Protein AF-A0A1X7E0C2-F1 (afdb_monomer)

Radius of gyration: 26.33 Å; Cα contacts (8 Å, |Δi|>4): 169; chains: 1; bounding box: 44×26×76 Å

Structure (mmCIF, N/CA/C/O backbone):
data_AF-A0A1X7E0C2-F1
#
_entry.id   AF-A0A1X7E0C2-F1
#
loop_
_atom_site.group_PDB
_atom_site.id
_atom_site.type_symbol
_atom_site.label_atom_id
_atom_site.label_alt_id
_atom_site.label_comp_id
_atom_site.label_asym_id
_atom_site.label_entity_id
_atom_site.label_seq_id
_atom_site.pdbx_PDB_ins_code
_atom_site.Cartn_x
_atom_site.Cartn_y
_atom_site.Cartn_z
_atom_site.occupancy
_atom_site.B_iso_or_equiv
_atom_site.auth_seq_id
_atom_site.auth_comp_id
_atom_site.auth_asym_id
_atom_site.auth_atom_id
_atom_site.pdbx_PDB_model_num
ATOM 1 N N . MET A 1 1 ? 23.378 -7.209 -60.128 1.00 50.97 1 MET A N 1
ATOM 2 C CA . MET A 1 1 ? 23.277 -5.869 -60.753 1.00 50.97 1 MET A CA 1
ATOM 3 C C . MET A 1 1 ? 22.247 -4.990 -60.022 1.00 50.97 1 MET A C 1
ATOM 5 O O . MET A 1 1 ? 21.269 -4.582 -60.623 1.00 50.97 1 MET A O 1
ATOM 9 N N . GLY A 1 2 ? 22.414 -4.716 -58.719 1.00 55.53 2 GLY A N 1
ATOM 10 C CA . GLY A 1 2 ? 21.391 -3.986 -57.933 1.00 55.53 2 GLY A CA 1
ATOM 11 C C . GLY A 1 2 ? 21.940 -2.835 -57.090 1.00 55.53 2 GLY A C 1
ATOM 12 O O . GLY A 1 2 ? 21.343 -1.767 -57.022 1.00 55.53 2 GLY A O 1
ATOM 13 N N . LEU A 1 3 ? 23.126 -3.016 -56.504 1.00 55.81 3 LEU A N 1
ATOM 14 C CA . LEU A 1 3 ? 23.756 -2.004 -55.653 1.00 55.81 3 LEU A CA 1
ATOM 15 C C . LEU A 1 3 ? 24.313 -0.824 -56.462 1.00 55.81 3 LEU A C 1
ATOM 17 O O . LEU A 1 3 ? 24.165 0.319 -56.043 1.00 55.81 3 LEU A O 1
ATOM 21 N N . ASP A 1 4 ? 24.873 -1.077 -57.647 1.00 59.22 4 ASP A N 1
ATOM 22 C CA . ASP A 1 4 ? 25.450 -0.029 -58.503 1.00 59.22 4 ASP A CA 1
ATOM 23 C C . ASP A 1 4 ? 24.406 0.888 -59.149 1.00 59.22 4 ASP A C 1
ATOM 25 O O . ASP A 1 4 ? 24.657 2.078 -59.321 1.00 59.22 4 ASP A O 1
ATOM 29 N N . TYR A 1 5 ? 23.195 0.382 -59.399 1.00 60.06 5 TYR A N 1
ATOM 30 C CA . TYR A 1 5 ? 22.083 1.187 -59.912 1.00 60.06 5 TYR A CA 1
ATOM 31 C C . TYR A 1 5 ? 21.544 2.165 -58.853 1.00 60.06 5 TYR A C 1
ATOM 33 O O . TYR A 1 5 ? 21.263 3.328 -59.133 1.00 60.06 5 TYR A O 1
ATOM 41 N N . ILE A 1 6 ? 21.481 1.734 -57.589 1.00 57.56 6 ILE A N 1
ATOM 42 C CA . ILE A 1 6 ? 21.120 2.612 -56.464 1.00 57.56 6 ILE A CA 1
ATOM 43 C C . ILE A 1 6 ? 22.232 3.653 -56.217 1.00 57.56 6 ILE A C 1
ATOM 45 O O . ILE A 1 6 ? 21.952 4.787 -55.817 1.00 57.56 6 ILE A O 1
ATOM 49 N N . ARG A 1 7 ? 23.499 3.310 -56.492 1.00 58.78 7 ARG A N 1
ATOM 50 C CA . ARG A 1 7 ? 24.642 4.232 -56.362 1.00 58.78 7 ARG A CA 1
ATOM 51 C C . ARG A 1 7 ? 24.593 5.385 -57.368 1.00 58.78 7 ARG A C 1
ATOM 53 O O . ARG A 1 7 ? 24.955 6.494 -56.982 1.00 58.78 7 ARG A O 1
ATOM 60 N N . SER A 1 8 ? 24.133 5.156 -58.601 1.00 58.84 8 SER A N 1
ATOM 61 C CA . SER A 1 8 ? 24.077 6.200 -59.637 1.00 58.84 8 SER A CA 1
ATOM 62 C C . SER A 1 8 ? 22.848 7.110 -59.531 1.00 58.84 8 SER A C 1
ATOM 64 O O . SER A 1 8 ? 22.959 8.300 -59.810 1.00 58.84 8 SER A O 1
ATOM 66 N N . ASN A 1 9 ? 21.696 6.597 -59.079 1.00 57.97 9 ASN A N 1
ATOM 67 C CA . ASN A 1 9 ? 20.414 7.300 -59.238 1.00 57.97 9 ASN A CA 1
ATOM 68 C C . ASN A 1 9 ? 19.959 8.153 -58.034 1.00 57.97 9 ASN A C 1
ATOM 70 O O . ASN A 1 9 ? 18.963 8.865 -58.126 1.00 57.97 9 ASN A O 1
ATOM 74 N N . THR A 1 10 ? 20.644 8.094 -56.883 1.00 59.81 10 THR A N 1
ATOM 75 C CA . THR A 1 10 ? 20.081 8.625 -55.617 1.00 59.81 10 THR A CA 1
ATOM 76 C C . THR A 1 10 ? 20.681 9.958 -55.134 1.00 59.81 10 THR A C 1
ATOM 78 O O . THR A 1 10 ? 20.296 10.449 -54.070 1.00 59.81 10 THR A O 1
ATOM 81 N N . GLY A 1 11 ? 21.626 10.555 -55.873 1.00 61.34 11 GLY A N 1
ATOM 82 C CA . GLY A 1 11 ? 22.114 11.942 -55.705 1.00 61.34 11 GLY A CA 1
ATOM 83 C C . GLY A 1 11 ? 22.779 12.327 -54.368 1.00 61.34 11 GLY A C 1
ATOM 84 O O . GLY A 1 11 ? 23.319 13.422 -54.241 1.00 61.34 11 GLY A O 1
ATOM 85 N N . LYS A 1 12 ? 22.767 11.462 -53.347 1.00 61.47 12 LYS A N 1
ATOM 86 C CA . LYS A 1 12 ? 23.391 11.692 -52.034 1.00 61.47 12 LYS A CA 1
ATOM 87 C C . LYS A 1 12 ? 24.494 10.656 -51.793 1.00 61.47 12 LYS A C 1
ATOM 89 O O . LYS A 1 12 ? 24.220 9.467 -51.958 1.00 61.47 12 LYS A O 1
ATOM 94 N N . PRO A 1 13 ? 25.699 11.062 -51.338 1.00 66.62 13 PRO A N 1
ATOM 95 C CA . PRO A 1 13 ? 26.789 10.130 -51.061 1.00 66.62 13 PRO A CA 1
ATOM 96 C C . PRO A 1 13 ? 26.338 9.056 -50.068 1.00 66.62 13 PRO A C 1
ATOM 98 O O . PRO A 1 13 ? 25.851 9.378 -48.981 1.00 66.62 13 PRO A O 1
ATOM 101 N N . TRP A 1 14 ? 26.506 7.783 -50.426 1.00 61.56 14 TRP A N 1
ATOM 102 C CA . TRP A 1 14 ? 26.063 6.633 -49.625 1.00 61.56 14 TRP A CA 1
ATOM 103 C C . TRP A 1 14 ? 26.577 6.689 -48.176 1.00 61.56 14 TRP A C 1
ATOM 105 O O . TRP A 1 14 ? 25.831 6.394 -47.245 1.00 61.56 14 TRP A O 1
ATOM 115 N N . LYS A 1 15 ? 27.806 7.188 -47.977 1.00 64.12 15 LYS A N 1
ATOM 116 C CA . LYS A 1 15 ? 28.437 7.386 -46.663 1.00 64.12 15 LYS A CA 1
ATOM 117 C C . LYS A 1 15 ? 27.613 8.304 -45.749 1.00 64.12 15 LYS A C 1
ATOM 119 O O . LYS A 1 15 ? 27.475 8.028 -44.564 1.00 64.12 15 LYS A O 1
ATOM 124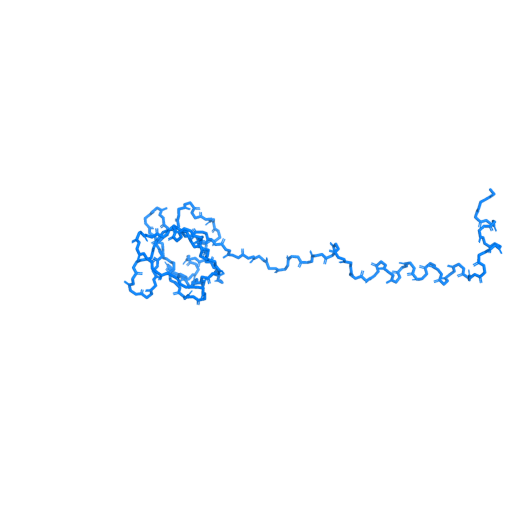 N N . LYS A 1 16 ? 26.977 9.347 -46.302 1.00 65.25 16 LYS A N 1
ATOM 125 C CA . LYS A 1 16 ? 26.103 10.272 -45.553 1.00 65.25 16 LYS A CA 1
ATOM 126 C C . LYS A 1 16 ? 24.797 9.598 -45.115 1.00 65.25 16 LYS A C 1
ATOM 128 O O . LYS A 1 16 ? 24.286 9.902 -44.043 1.00 65.25 16 LYS A O 1
ATOM 133 N N . ARG A 1 17 ? 24.263 8.672 -45.922 1.00 66.00 17 ARG A N 1
ATOM 134 C CA . ARG A 1 17 ? 23.050 7.904 -45.581 1.00 66.00 17 ARG A CA 1
ATOM 135 C C . ARG A 1 17 ? 23.336 6.811 -44.559 1.00 66.00 17 ARG A C 1
ATOM 137 O O . ARG A 1 17 ? 22.533 6.634 -43.651 1.00 66.00 17 ARG A O 1
ATOM 144 N N . TRP A 1 18 ? 24.471 6.129 -44.690 1.00 71.00 18 TRP A N 1
ATOM 145 C CA . TRP A 1 18 ? 24.911 5.127 -43.723 1.00 71.00 18 TRP A CA 1
ATOM 146 C C . TRP A 1 18 ? 25.146 5.752 -42.348 1.00 71.00 18 TRP A C 1
ATOM 148 O O . TRP A 1 18 ? 24.570 5.297 -41.365 1.00 71.00 18 TRP A O 1
ATOM 158 N N . ASN A 1 19 ? 25.877 6.871 -42.298 1.00 74.75 19 ASN A N 1
ATOM 159 C CA . ASN A 1 19 ? 26.090 7.614 -41.057 1.00 74.75 19 ASN A CA 1
ATOM 160 C C . ASN A 1 19 ? 24.767 8.108 -40.458 1.00 74.75 19 ASN A C 1
ATOM 162 O O . ASN A 1 19 ? 24.545 7.933 -39.271 1.00 74.75 19 ASN A O 1
ATOM 166 N N . GLY A 1 20 ? 23.842 8.626 -41.275 1.00 75.38 20 GLY A N 1
ATOM 167 C CA . GLY A 1 20 ? 22.521 9.035 -40.788 1.00 75.38 20 GLY A CA 1
ATOM 168 C C . GLY A 1 20 ? 21.654 7.878 -40.271 1.00 75.38 20 GLY A C 1
ATOM 169 O O . GLY A 1 20 ? 20.842 8.085 -39.377 1.00 75.38 20 GLY A O 1
ATOM 170 N N . GLY A 1 21 ? 21.807 6.667 -40.815 1.00 74.50 21 GLY A N 1
ATOM 171 C CA . GLY A 1 21 ? 21.174 5.457 -40.282 1.00 74.50 21 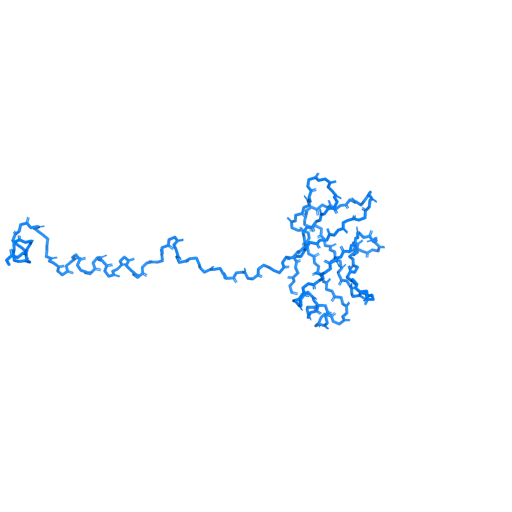GLY A CA 1
ATOM 172 C C . GLY A 1 21 ? 21.791 5.031 -38.950 1.00 74.50 21 GLY A C 1
ATOM 173 O O . GLY A 1 21 ? 21.067 4.790 -37.989 1.00 74.50 21 GLY A O 1
ATOM 174 N N . LEU A 1 22 ? 23.122 5.032 -38.870 1.00 76.94 22 LEU A N 1
ATOM 175 C CA . LEU A 1 22 ? 23.864 4.725 -37.649 1.00 76.94 22 LEU A CA 1
ATOM 176 C C . LEU A 1 22 ? 23.563 5.731 -36.526 1.00 76.94 22 LEU A C 1
ATOM 178 O O . LEU A 1 22 ? 23.362 5.335 -35.384 1.00 76.94 22 LEU A O 1
ATOM 182 N N . ASP A 1 23 ? 23.462 7.019 -36.850 1.00 77.06 23 ASP A N 1
ATOM 183 C CA . ASP A 1 23 ? 23.118 8.074 -35.892 1.00 77.06 23 ASP A CA 1
ATOM 184 C C . ASP A 1 23 ? 21.671 7.970 -35.396 1.00 77.06 23 ASP A C 1
ATOM 186 O O . ASP A 1 23 ? 21.378 8.404 -34.286 1.00 77.06 23 ASP A O 1
ATOM 190 N N . ARG A 1 24 ? 20.759 7.388 -36.186 1.00 74.94 24 ARG A N 1
ATOM 191 C CA . ARG A 1 24 ? 19.380 7.104 -35.753 1.00 74.94 24 ARG A CA 1
ATOM 192 C C . ARG A 1 24 ? 19.305 5.899 -34.824 1.00 74.94 24 ARG A C 1
ATOM 194 O O . ARG A 1 24 ? 18.526 5.947 -33.888 1.00 74.94 24 ARG A O 1
ATOM 201 N N . LEU A 1 25 ? 20.126 4.873 -35.054 1.00 71.00 25 LEU A N 1
ATOM 202 C CA . LEU A 1 25 ? 20.229 3.705 -34.168 1.00 71.00 25 LEU A CA 1
ATOM 203 C C . LEU A 1 25 ? 20.863 4.041 -32.813 1.00 71.00 25 LEU A C 1
ATOM 205 O O . LEU A 1 25 ? 20.633 3.340 -31.839 1.00 71.00 25 LEU A O 1
ATOM 209 N N . LYS A 1 26 ? 21.664 5.108 -32.745 1.00 75.25 26 LYS A N 1
ATOM 210 C CA . LYS A 1 26 ? 22.248 5.613 -31.494 1.00 75.25 26 LYS A CA 1
ATOM 211 C C . LYS A 1 26 ? 21.295 6.486 -30.676 1.00 75.25 26 LYS A C 1
ATOM 213 O O . LYS A 1 26 ? 21.661 6.897 -29.579 1.00 75.25 26 LYS A O 1
ATOM 218 N N . ARG A 1 27 ? 20.130 6.852 -31.219 1.00 73.31 27 ARG A N 1
ATOM 219 C CA . ARG A 1 27 ? 19.152 7.678 -30.508 1.00 73.31 27 ARG A CA 1
ATOM 220 C C . ARG A 1 27 ? 18.142 6.769 -29.820 1.00 73.31 27 ARG A C 1
ATOM 222 O O . ARG A 1 27 ? 17.627 5.882 -30.496 1.00 73.31 27 ARG A O 1
ATOM 229 N N . PRO A 1 28 ? 17.829 7.021 -28.540 1.00 72.00 28 PRO A N 1
ATOM 230 C CA . PRO A 1 28 ? 16.795 6.270 -27.854 1.00 72.00 28 PRO A CA 1
ATOM 231 C C . PRO A 1 28 ? 15.464 6.445 -28.588 1.00 72.00 28 PRO A C 1
ATOM 233 O O . PRO A 1 28 ? 15.084 7.548 -28.997 1.00 72.00 28 PRO A O 1
ATOM 236 N N . THR A 1 29 ? 14.792 5.329 -28.807 1.00 73.88 29 THR A N 1
ATOM 237 C CA . THR A 1 29 ? 13.486 5.217 -29.446 1.00 73.88 29 THR A CA 1
ATOM 238 C C . THR A 1 29 ? 12.400 5.034 -28.391 1.00 73.88 29 THR A C 1
ATOM 240 O O . THR A 1 29 ? 12.683 4.762 -27.230 1.00 73.88 29 THR A O 1
ATOM 243 N N . LEU A 1 30 ? 11.130 5.132 -28.793 1.00 66.62 30 LEU A N 1
ATOM 244 C CA . LEU A 1 30 ? 9.991 4.827 -27.913 1.00 66.62 30 LEU A CA 1
ATOM 245 C C . LEU A 1 30 ? 9.997 3.382 -27.374 1.00 66.62 30 LEU A C 1
ATOM 247 O O . LEU A 1 30 ? 9.253 3.088 -26.447 1.00 66.62 30 LEU A O 1
ATOM 251 N N . PHE A 1 31 ? 10.809 2.491 -27.953 1.00 65.00 31 PHE A N 1
ATOM 252 C CA . PHE A 1 31 ? 10.981 1.112 -27.494 1.00 65.00 31 PHE A CA 1
ATOM 253 C C . PHE A 1 31 ? 12.165 0.938 -26.536 1.00 65.00 31 PHE A C 1
ATOM 255 O O . PHE A 1 31 ? 12.269 -0.105 -25.899 1.00 65.00 31 PHE A O 1
ATOM 262 N N . ASP A 1 32 ? 13.003 1.965 -26.372 1.00 66.44 32 ASP A N 1
ATOM 263 C CA . ASP A 1 32 ? 14.043 2.017 -25.342 1.00 66.44 32 ASP A CA 1
ATOM 264 C C . ASP A 1 32 ? 13.436 2.505 -24.016 1.00 66.44 32 ASP A C 1
ATOM 266 O O . ASP A 1 32 ? 13.910 3.454 -23.390 1.00 66.44 32 ASP A O 1
ATOM 270 N N . LEU A 1 33 ? 12.332 1.874 -23.602 1.00 60.06 33 LEU A N 1
ATOM 271 C CA . LEU A 1 33 ? 11.743 2.068 -22.283 1.00 60.06 33 LEU A CA 1
ATOM 272 C C . LEU A 1 33 ? 12.679 1.427 -21.259 1.00 60.06 33 LEU A C 1
ATOM 274 O O . LEU A 1 33 ? 12.592 0.232 -20.977 1.00 60.06 33 LEU A O 1
ATOM 278 N N . SER A 1 34 ? 13.578 2.220 -20.681 1.00 58.03 34 SER A N 1
ATOM 279 C CA . SER A 1 34 ? 14.170 1.864 -19.398 1.00 58.03 34 SER A CA 1
ATOM 280 C C . SER A 1 34 ? 13.054 1.944 -18.356 1.00 58.03 34 SER A C 1
ATOM 282 O O . SER A 1 34 ? 12.732 3.021 -17.852 1.00 58.03 34 SER A O 1
ATOM 284 N N . ILE A 1 35 ? 12.408 0.812 -18.072 1.00 58.16 35 ILE A N 1
ATOM 285 C CA . ILE A 1 35 ? 11.560 0.663 -16.886 1.00 58.16 35 ILE A CA 1
ATOM 286 C C . ILE A 1 35 ? 12.529 0.657 -15.702 1.00 58.16 35 ILE A C 1
ATOM 288 O O . ILE A 1 35 ? 13.046 -0.380 -15.302 1.00 58.16 35 ILE A O 1
ATOM 292 N N . THR A 1 36 ? 12.892 1.856 -15.254 1.00 53.72 36 THR A N 1
ATOM 293 C CA . THR A 1 36 ? 13.880 2.078 -14.186 1.00 53.72 36 THR A CA 1
ATOM 294 C C . THR A 1 36 ? 13.239 2.155 -12.806 1.00 53.72 36 THR A C 1
ATOM 296 O O . THR A 1 36 ? 13.954 2.140 -11.813 1.00 53.72 36 THR A O 1
ATOM 299 N N . GLU A 1 37 ? 11.911 2.212 -12.728 1.00 54.03 37 GLU A N 1
ATOM 300 C CA . GLU A 1 37 ? 11.189 2.127 -11.464 1.00 54.03 37 GLU A CA 1
ATOM 301 C C . GLU A 1 37 ? 10.605 0.729 -11.321 1.00 54.03 37 GLU A C 1
ATOM 303 O O . GLU A 1 37 ? 9.578 0.390 -11.908 1.00 54.03 37 GLU A O 1
ATOM 308 N N . THR A 1 38 ? 11.258 -0.094 -10.509 1.00 58.44 38 THR A N 1
ATOM 309 C CA . THR A 1 38 ? 10.553 -1.133 -9.765 1.00 58.44 38 THR A CA 1
ATOM 310 C C . THR A 1 38 ? 9.551 -0.403 -8.869 1.00 58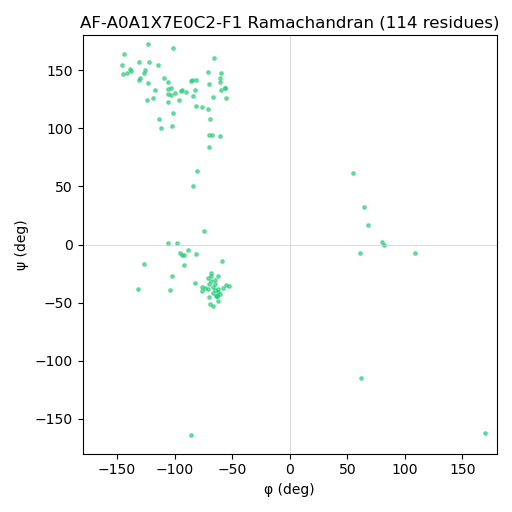.44 38 THR A C 1
ATOM 312 O O . THR A 1 38 ? 9.904 0.103 -7.807 1.00 58.44 38 THR A O 1
ATOM 315 N N . SER A 1 39 ? 8.312 -0.234 -9.334 1.00 62.22 39 SER A N 1
ATOM 316 C CA . SER A 1 39 ? 7.240 0.292 -8.490 1.00 62.22 39 SER A CA 1
ATOM 317 C C . SER A 1 39 ? 6.902 -0.769 -7.448 1.00 62.22 39 SER A C 1
ATOM 319 O O . SER A 1 39 ? 6.324 -1.803 -7.775 1.00 62.22 39 SER A O 1
ATOM 321 N N . HIS A 1 40 ? 7.278 -0.517 -6.197 1.00 80.56 40 HIS A N 1
ATOM 322 C CA . HIS A 1 40 ? 6.984 -1.381 -5.058 1.00 80.56 40 HIS A CA 1
ATOM 323 C C . HIS A 1 40 ? 5.545 -1.105 -4.592 1.00 80.56 40 HIS A C 1
ATOM 325 O O . HIS A 1 40 ? 5.299 -0.592 -3.504 1.00 80.56 40 HIS A O 1
ATOM 331 N N . SER A 1 41 ? 4.571 -1.376 -5.465 1.00 85.81 41 SER A N 1
ATOM 332 C CA . SER A 1 41 ? 3.152 -1.153 -5.186 1.00 85.81 41 SER A CA 1
ATOM 333 C C . SER A 1 41 ? 2.494 -2.420 -4.655 1.00 85.81 41 SER A C 1
ATOM 335 O O . SER A 1 41 ? 2.620 -3.486 -5.262 1.00 85.81 41 SER A O 1
ATOM 337 N N . VAL A 1 42 ? 1.732 -2.304 -3.571 1.00 91.19 42 VAL A N 1
ATOM 338 C CA . VAL A 1 42 ? 0.947 -3.408 -3.010 1.00 91.19 42 VAL A CA 1
ATOM 339 C C . VAL A 1 42 ? -0.492 -2.974 -2.756 1.00 91.19 42 VAL A C 1
ATOM 341 O O . VAL A 1 42 ? -0.767 -1.844 -2.352 1.00 91.19 42 VAL A O 1
ATOM 344 N N . THR A 1 43 ? -1.419 -3.897 -2.998 1.00 93.00 43 THR A N 1
ATOM 345 C CA . THR A 1 43 ? -2.847 -3.696 -2.767 1.00 93.00 43 THR A CA 1
ATOM 346 C C . THR A 1 43 ? -3.206 -3.980 -1.310 1.00 93.00 43 THR A C 1
ATOM 348 O O . THR A 1 43 ? -2.921 -5.046 -0.766 1.00 93.00 43 THR A O 1
ATOM 351 N N . VAL A 1 44 ? -3.878 -3.019 -0.693 1.00 93.81 44 VAL A N 1
ATOM 352 C CA . VAL A 1 44 ? -4.452 -3.080 0.646 1.00 93.81 44 VAL A CA 1
ATOM 353 C C . VAL A 1 44 ? -5.954 -3.277 0.510 1.00 93.81 44 VAL A C 1
ATOM 355 O O . VAL A 1 44 ? -6.627 -2.509 -0.175 1.00 93.81 44 VAL A O 1
ATOM 358 N N . GLU A 1 45 ? -6.493 -4.272 1.200 1.00 94.69 45 GLU A N 1
ATOM 359 C CA . GLU A 1 45 ? -7.928 -4.392 1.427 1.00 94.69 45 GLU A CA 1
ATOM 360 C C . GLU A 1 45 ? -8.331 -3.489 2.591 1.00 94.69 45 GLU A C 1
ATOM 362 O O . GLU A 1 45 ? -7.864 -3.663 3.723 1.00 94.69 45 GLU A O 1
ATOM 367 N N . LEU A 1 46 ? -9.203 -2.527 2.316 1.00 94.25 46 LEU A N 1
ATOM 368 C CA . LEU A 1 46 ? -9.662 -1.546 3.287 1.00 94.25 46 LEU A CA 1
ATOM 369 C C . LEU A 1 46 ? -10.769 -2.123 4.169 1.00 94.25 46 LEU A C 1
ATOM 371 O O . LEU A 1 46 ? -11.658 -2.850 3.719 1.00 94.25 46 LEU A O 1
ATOM 375 N N . ALA A 1 47 ? -10.741 -1.764 5.450 1.00 92.00 47 ALA A N 1
ATOM 376 C CA . ALA A 1 47 ? -11.831 -2.069 6.359 1.00 92.00 47 ALA A CA 1
ATOM 377 C C . ALA A 1 47 ? -13.069 -1.208 6.018 1.00 92.00 47 ALA A C 1
ATOM 379 O O . ALA A 1 47 ? -12.923 -0.054 5.596 1.00 92.00 47 ALA A O 1
ATOM 380 N N . PRO A 1 48 ? -14.297 -1.712 6.237 1.00 86.75 48 PRO A N 1
ATOM 381 C CA . PRO A 1 48 ? -15.513 -0.956 5.951 1.00 86.75 48 PRO A CA 1
ATOM 382 C C . PRO A 1 48 ? -15.557 0.391 6.684 1.00 86.75 48 PRO A C 1
ATOM 384 O O . PRO A 1 48 ? -15.292 0.467 7.882 1.00 86.75 48 PRO A O 1
ATOM 387 N N . GLY A 1 49 ? -15.930 1.457 5.970 1.00 83.88 49 GLY A N 1
ATOM 388 C CA . GLY A 1 49 ? -16.057 2.806 6.538 1.00 83.88 49 GLY A CA 1
ATOM 389 C C . GLY A 1 49 ? -14.736 3.567 6.699 1.00 83.88 49 GLY A C 1
ATOM 390 O O . GLY A 1 49 ? -14.746 4.709 7.166 1.00 83.88 49 GLY A O 1
ATOM 391 N N . THR A 1 50 ? -13.615 2.978 6.281 1.00 88.00 50 THR A N 1
ATOM 392 C CA . THR A 1 50 ? -12.310 3.643 6.289 1.00 88.00 50 THR A CA 1
ATOM 393 C C . THR A 1 50 ? -12.256 4.737 5.228 1.00 88.00 50 THR A C 1
ATOM 395 O O . THR A 1 50 ? -12.729 4.565 4.107 1.00 88.00 50 THR A O 1
ATOM 398 N N . ARG A 1 51 ? -11.667 5.884 5.577 1.00 85.06 51 ARG A N 1
ATOM 399 C CA . ARG A 1 51 ? -11.441 6.996 4.648 1.00 85.06 51 ARG A CA 1
ATOM 400 C C . ARG A 1 51 ? -9.948 7.178 4.422 1.00 85.06 51 ARG A C 1
ATOM 402 O O . ARG A 1 51 ? -9.248 7.672 5.306 1.00 85.06 51 ARG A O 1
ATOM 409 N N . LEU A 1 52 ? -9.497 6.800 3.232 1.00 90.50 52 LEU A N 1
ATOM 410 C CA . LEU A 1 52 ? -8.165 7.101 2.722 1.00 90.50 52 LEU A CA 1
ATOM 411 C C . LEU A 1 52 ? -8.253 8.123 1.599 1.00 90.50 52 LEU A C 1
ATOM 413 O O . LEU A 1 52 ? -9.162 8.070 0.773 1.00 90.50 52 LEU A O 1
ATOM 417 N N . ASN A 1 53 ? -7.273 9.013 1.557 1.00 91.56 53 ASN A N 1
ATOM 418 C CA . ASN A 1 53 ? -7.066 9.949 0.470 1.00 91.56 53 ASN A CA 1
ATOM 419 C C . ASN A 1 53 ? -5.746 9.640 -0.237 1.00 91.56 53 ASN A C 1
ATOM 421 O O . ASN A 1 53 ? -4.798 9.118 0.353 1.00 91.56 53 ASN A O 1
ATOM 425 N N . LEU A 1 54 ? -5.677 10.021 -1.510 1.00 92.19 54 LEU A N 1
ATOM 426 C CA . LEU A 1 54 ? -4.437 9.976 -2.276 1.00 92.19 54 LEU A CA 1
ATOM 427 C C . LEU A 1 54 ? -3.344 10.788 -1.576 1.00 92.19 54 LEU A C 1
ATOM 429 O O . LEU A 1 54 ? -3.573 11.916 -1.138 1.00 92.19 54 LEU A O 1
ATOM 433 N N . GLY A 1 55 ? -2.150 10.208 -1.497 1.00 92.38 55 GLY A N 1
ATOM 434 C CA . GLY A 1 55 ? -0.991 10.814 -0.856 1.00 92.38 55 GLY A CA 1
ATOM 435 C C . GLY A 1 55 ? -0.947 10.666 0.664 1.00 92.38 55 GLY A C 1
ATOM 436 O O . GLY A 1 55 ? 0.032 11.124 1.250 1.00 92.38 55 GLY A O 1
ATOM 437 N N . ASP A 1 56 ? -1.937 10.032 1.297 1.00 93.81 56 ASP A N 1
ATOM 438 C CA . ASP A 1 56 ? -1.863 9.699 2.720 1.00 93.81 56 ASP A CA 1
ATOM 439 C C . ASP A 1 56 ? -0.676 8.768 3.011 1.00 93.81 56 ASP A C 1
ATOM 441 O O . ASP A 1 56 ? -0.365 7.864 2.234 1.00 93.81 56 ASP A O 1
ATOM 445 N N . THR A 1 57 ? -0.048 8.971 4.167 1.00 94.62 57 THR A N 1
ATOM 446 C CA . THR A 1 57 ? 0.961 8.065 4.719 1.00 94.62 57 THR A CA 1
ATOM 447 C C . THR A 1 57 ? 0.288 7.014 5.598 1.00 94.62 57 THR A C 1
ATOM 449 O O . THR A 1 57 ? -0.499 7.345 6.489 1.00 94.62 57 THR A O 1
ATOM 452 N N . CYS A 1 58 ? 0.647 5.757 5.376 1.00 94.56 58 CYS A N 1
ATOM 453 C CA . CYS A 1 58 ? 0.261 4.605 6.174 1.00 94.56 58 CYS A CA 1
ATOM 454 C C . CYS A 1 58 ? 1.507 3.880 6.695 1.00 94.56 58 CYS A C 1
ATOM 456 O O . CYS A 1 58 ? 2.590 3.977 6.123 1.00 94.56 58 CYS A O 1
ATOM 458 N N . ILE A 1 59 ? 1.341 3.129 7.775 1.00 94.69 59 ILE A N 1
ATOM 459 C CA . ILE A 1 59 ? 2.338 2.207 8.301 1.00 94.69 59 ILE A CA 1
ATOM 460 C C . ILE A 1 59 ? 1.862 0.802 7.969 1.00 94.69 59 ILE A C 1
ATOM 462 O O . ILE A 1 59 ? 0.711 0.448 8.231 1.00 94.69 59 ILE A O 1
ATOM 466 N N . VAL A 1 60 ? 2.752 0.014 7.381 1.00 93.94 60 VAL A N 1
ATOM 467 C CA . VAL A 1 60 ? 2.540 -1.408 7.141 1.00 93.94 60 VAL A CA 1
ATOM 468 C C . VAL A 1 60 ? 3.388 -2.178 8.141 1.00 93.94 60 VAL A C 1
ATOM 470 O O . VAL A 1 60 ? 4.605 -2.008 8.198 1.00 93.94 60 VAL A O 1
ATOM 473 N N . GLU A 1 61 ? 2.748 -3.026 8.932 1.00 93.12 61 GLU A N 1
ATOM 474 C CA . GLU A 1 61 ? 3.397 -3.823 9.969 1.00 93.12 61 GLU A CA 1
ATOM 475 C C . GLU A 1 61 ? 3.086 -5.307 9.791 1.00 93.12 61 GLU A C 1
ATOM 477 O O . GLU A 1 61 ? 2.037 -5.700 9.268 1.00 93.12 61 GLU A O 1
ATOM 482 N N . ARG A 1 62 ? 4.028 -6.155 10.206 1.00 89.69 62 ARG A N 1
ATOM 483 C CA . ARG A 1 62 ? 3.865 -7.602 10.087 1.00 89.69 62 ARG A CA 1
ATOM 484 C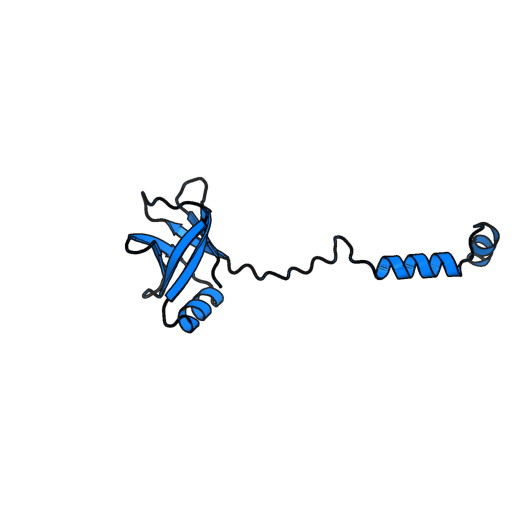 C . ARG A 1 62 ? 2.908 -8.121 11.163 1.00 89.69 62 ARG A C 1
ATOM 486 O O . ARG A 1 62 ? 3.209 -8.035 12.350 1.00 89.69 62 ARG A O 1
ATOM 493 N N . GLY A 1 63 ? 1.785 -8.697 10.736 1.00 80.25 63 GLY A N 1
ATOM 494 C CA . GLY A 1 63 ? 0.883 -9.480 11.581 1.00 80.25 63 GLY A CA 1
ATOM 495 C C . GLY A 1 63 ? 1.309 -10.951 11.675 1.00 80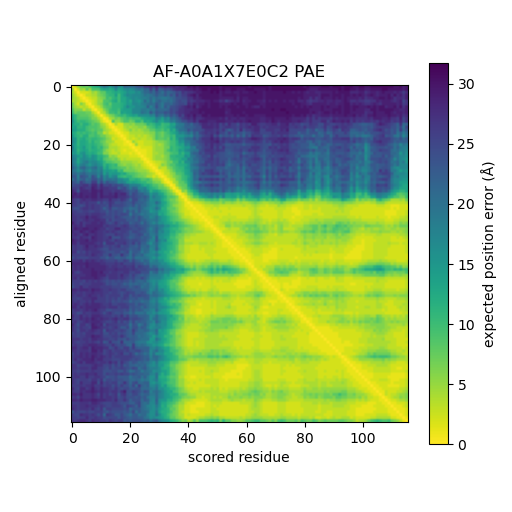.25 63 GLY A C 1
ATOM 496 O O . GLY A 1 63 ? 2.442 -11.306 11.347 1.00 80.25 63 GLY A O 1
ATOM 497 N N . SER A 1 64 ? 0.402 -11.822 12.136 1.00 75.75 64 SER A N 1
ATOM 498 C CA . SER A 1 64 ? 0.675 -13.264 12.255 1.00 75.75 64 SER A CA 1
ATOM 499 C C . SER A 1 64 ? 0.805 -13.948 10.890 1.00 75.75 64 SER A C 1
ATOM 501 O O . SER A 1 64 ? 1.815 -14.599 10.641 1.00 75.75 64 SER A O 1
ATOM 503 N N . ASP A 1 65 ? -0.173 -13.736 10.004 1.00 78.81 65 ASP A N 1
ATOM 504 C CA . ASP A 1 65 ? -0.237 -14.341 8.660 1.00 78.81 65 ASP A CA 1
ATOM 505 C C . ASP A 1 65 ? -0.422 -13.305 7.532 1.00 78.81 65 ASP A C 1
ATOM 507 O O . ASP A 1 65 ? -0.126 -13.587 6.372 1.00 78.81 65 ASP A O 1
ATOM 511 N N . ASP A 1 66 ? -0.834 -12.085 7.887 1.00 89.00 66 ASP A N 1
ATOM 512 C CA . ASP A 1 66 ? -1.091 -10.959 6.981 1.00 89.00 66 ASP A CA 1
ATOM 513 C C . ASP A 1 66 ? -0.230 -9.746 7.388 1.00 89.00 66 ASP A C 1
ATOM 515 O O . ASP A 1 66 ? 0.376 -9.729 8.465 1.00 89.00 66 ASP A O 1
ATOM 519 N N . PHE A 1 67 ? -0.221 -8.686 6.572 1.00 92.81 67 PHE A N 1
ATOM 520 C CA . PHE A 1 67 ? 0.282 -7.376 7.008 1.00 92.81 67 PHE A CA 1
ATOM 521 C C . PHE A 1 67 ? -0.878 -6.462 7.381 1.00 92.81 67 PHE A C 1
ATOM 523 O O . PHE A 1 67 ? -1.829 -6.307 6.609 1.00 92.81 67 PHE A O 1
ATOM 530 N N . ALA A 1 68 ? -0.791 -5.851 8.559 1.00 93.62 68 ALA A N 1
ATOM 531 C CA . ALA A 1 68 ? -1.739 -4.840 8.994 1.00 93.62 68 ALA A CA 1
ATOM 532 C C . ALA A 1 68 ? -1.317 -3.477 8.442 1.00 93.62 68 ALA A C 1
ATOM 534 O O . ALA A 1 68 ? -0.129 -3.161 8.371 1.00 93.62 68 ALA A O 1
ATOM 535 N N . VAL A 1 69 ? -2.302 -2.679 8.037 1.00 94.25 69 VAL A N 1
ATOM 536 C CA . VAL A 1 69 ? -2.087 -1.322 7.536 1.00 94.25 69 VAL A CA 1
ATOM 537 C C . VAL A 1 69 ? -2.811 -0.349 8.447 1.00 94.25 69 VAL A C 1
ATOM 539 O O . VAL A 1 69 ? -4.016 -0.479 8.690 1.00 94.25 69 VAL A O 1
ATOM 542 N N . THR A 1 70 ? -2.079 0.638 8.948 1.00 94.19 70 THR A N 1
ATOM 543 C CA . THR A 1 70 ? -2.586 1.662 9.860 1.00 94.19 70 THR A CA 1
ATOM 544 C C . THR A 1 70 ? -2.279 3.057 9.326 1.00 94.19 70 THR A C 1
ATOM 546 O O . THR A 1 70 ? -1.271 3.288 8.664 1.00 94.19 70 THR A O 1
ATOM 549 N N . LYS A 1 71 ? -3.155 4.023 9.601 1.00 92.44 71 LYS A N 1
ATOM 550 C CA . LYS A 1 71 ? -2.912 5.450 9.356 1.00 92.44 71 LYS A CA 1
ATOM 551 C C . LYS A 1 71 ? -2.799 6.142 10.707 1.00 92.44 71 LYS A C 1
ATOM 553 O O . LYS A 1 71 ? -3.806 6.404 11.370 1.00 92.44 71 LYS A O 1
ATOM 558 N N . GLY A 1 72 ? -1.570 6.405 11.142 1.00 88.00 72 GLY A N 1
ATOM 559 C CA . GLY A 1 72 ? -1.311 6.828 12.518 1.00 88.00 72 GLY A CA 1
ATOM 560 C C . GLY A 1 72 ? -1.741 5.736 13.501 1.00 88.00 72 GLY A C 1
ATOM 561 O O . GLY A 1 72 ? -1.182 4.649 13.488 1.00 88.00 72 GLY A O 1
ATOM 562 N N . LEU A 1 73 ? -2.751 6.013 14.330 1.00 85.75 73 LEU A N 1
ATOM 563 C CA . LEU A 1 73 ? -3.301 5.050 15.300 1.00 85.75 73 LEU A CA 1
ATOM 564 C C . LEU A 1 73 ? -4.573 4.338 14.810 1.00 85.75 73 LEU A C 1
ATOM 566 O O . LEU A 1 73 ? -5.172 3.566 15.557 1.00 85.75 73 LEU A O 1
ATOM 570 N N . LEU A 1 74 ? -5.032 4.629 13.590 1.00 89.88 74 LEU A N 1
ATOM 571 C CA . LEU A 1 74 ? -6.277 4.082 13.058 1.00 89.88 74 LEU A CA 1
ATOM 572 C C . LEU A 1 74 ? -5.993 2.849 12.193 1.00 89.88 74 LEU A C 1
ATOM 574 O O . LEU A 1 74 ? -5.240 2.969 11.223 1.00 89.88 74 LEU A O 1
ATOM 578 N N . PRO A 1 75 ? -6.605 1.687 12.482 1.00 91.50 75 PRO A N 1
ATOM 579 C CA . PRO A 1 75 ? -6.536 0.541 11.589 1.00 91.50 75 PRO A CA 1
ATOM 580 C C . PRO A 1 75 ? -7.287 0.860 10.298 1.00 91.50 75 PRO A C 1
ATOM 582 O O . PRO A 1 75 ? -8.443 1.280 10.320 1.00 91.50 75 PRO A O 1
ATOM 585 N N . VAL A 1 76 ? -6.600 0.680 9.175 1.00 93.25 76 VAL A N 1
ATOM 586 C CA . VAL A 1 76 ? -7.103 1.010 7.839 1.00 93.25 76 VAL A CA 1
ATOM 587 C C . VAL A 1 76 ? -7.524 -0.243 7.093 1.00 93.25 7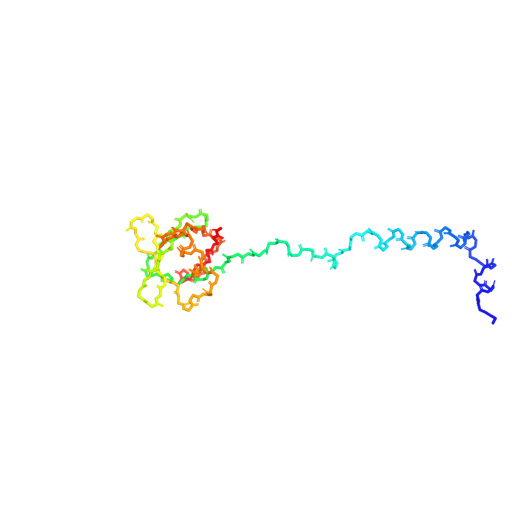6 VAL A C 1
ATOM 589 O O . VAL A 1 76 ? -8.517 -0.239 6.369 1.00 93.25 76 VAL A O 1
ATOM 592 N N . GLY A 1 77 ? -6.758 -1.316 7.249 1.00 93.56 77 GLY A N 1
ATOM 593 C CA . GLY A 1 77 ? -6.947 -2.499 6.438 1.00 93.56 77 GLY A CA 1
ATOM 594 C C . GLY A 1 77 ? -5.821 -3.498 6.595 1.00 93.56 77 GLY A C 1
ATOM 595 O O . GLY A 1 77 ? -5.0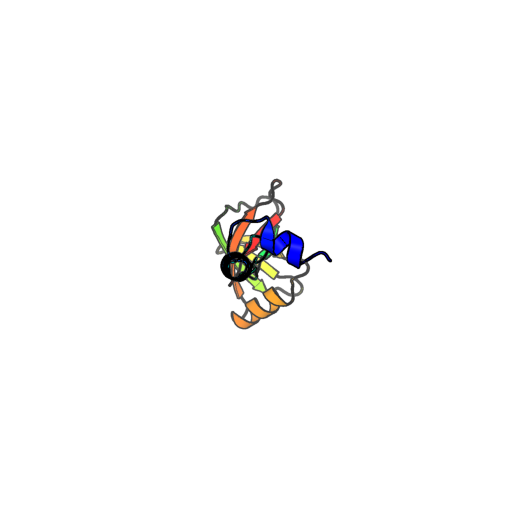50 -3.463 7.557 1.00 93.56 77 GLY A O 1
ATOM 596 N N . ARG A 1 78 ? -5.744 -4.402 5.627 1.00 94.31 78 ARG A N 1
ATOM 597 C CA . ARG A 1 78 ? -4.748 -5.468 5.593 1.00 94.31 78 ARG A CA 1
ATOM 598 C C . ARG A 1 78 ? -4.327 -5.787 4.174 1.00 94.31 78 ARG A C 1
ATOM 600 O O . ARG A 1 78 ? -5.094 -5.611 3.232 1.00 94.31 78 ARG A O 1
ATOM 607 N N . ILE A 1 79 ? -3.125 -6.310 4.037 1.00 93.31 79 ILE A N 1
ATOM 608 C CA . ILE A 1 79 ? -2.613 -6.841 2.778 1.00 93.31 79 ILE A CA 1
ATOM 609 C C . ILE A 1 79 ? -2.725 -8.356 2.866 1.00 93.31 79 ILE A C 1
ATOM 611 O O . ILE A 1 79 ? -2.035 -8.985 3.674 1.00 93.31 79 ILE A O 1
ATOM 615 N N . ARG A 1 80 ? -3.602 -8.936 2.042 1.00 85.62 80 ARG A N 1
ATOM 616 C CA . ARG A 1 80 ? -3.689 -10.392 1.886 1.00 85.62 80 ARG A CA 1
ATOM 617 C C . ARG A 1 80 ? -2.680 -10.854 0.844 1.00 85.62 80 ARG A C 1
ATOM 619 O O . ARG A 1 80 ? -2.525 -10.205 -0.185 1.00 85.62 80 ARG A O 1
ATOM 626 N N . ASN A 1 81 ? -2.044 -11.997 1.093 1.00 84.06 81 ASN A N 1
ATOM 627 C CA . ASN A 1 81 ? -1.029 -12.590 0.212 1.00 84.06 81 ASN A CA 1
ATOM 628 C C . ASN A 1 81 ? 0.133 -11.626 -0.104 1.00 84.06 81 ASN A C 1
ATOM 630 O O . ASN A 1 81 ? 0.351 -11.272 -1.265 1.00 84.06 81 ASN A O 1
ATOM 634 N N . PRO A 1 82 ? 0.878 -11.179 0.920 1.00 84.50 82 PRO A N 1
ATOM 635 C CA . PRO A 1 82 ? 1.990 -10.259 0.732 1.00 84.50 82 PRO A CA 1
ATOM 636 C C . PRO A 1 82 ? 3.068 -10.855 -0.175 1.00 84.50 82 PRO A C 1
ATOM 638 O O . PRO A 1 82 ? 3.430 -12.028 -0.056 1.00 84.50 82 PRO A O 1
ATOM 641 N N . SER A 1 83 ? 3.625 -10.024 -1.055 1.00 86.44 83 SER A N 1
ATOM 642 C CA . SER A 1 83 ? 4.788 -10.416 -1.846 1.00 86.44 83 SER A CA 1
ATOM 643 C C . SER A 1 83 ? 6.017 -10.620 -0.948 1.00 86.44 83 SER A C 1
ATOM 645 O O . SER A 1 83 ? 6.109 -10.127 0.186 1.00 86.44 83 SER A O 1
ATOM 647 N N . SER A 1 84 ? 7.013 -11.344 -1.460 1.00 87.56 84 SER A N 1
ATOM 648 C CA . SER A 1 84 ? 8.304 -11.470 -0.776 1.00 87.56 84 SER A CA 1
ATOM 649 C C . SER A 1 84 ? 9.012 -10.122 -0.620 1.00 87.56 84 SER A C 1
ATOM 651 O O . SER A 1 84 ? 9.766 -9.947 0.332 1.00 87.56 84 SER A O 1
ATOM 653 N N . GLU A 1 85 ? 8.749 -9.168 -1.517 1.00 88.75 85 GLU A N 1
ATOM 654 C CA . GLU A 1 85 ? 9.347 -7.829 -1.505 1.00 88.75 85 GLU A CA 1
ATOM 655 C C . GLU A 1 85 ? 8.884 -7.014 -0.301 1.00 88.75 85 GLU A C 1
ATOM 657 O O . GLU A 1 85 ? 9.721 -6.576 0.483 1.00 88.75 85 GLU A O 1
ATOM 662 N N . ILE A 1 86 ? 7.570 -6.887 -0.080 1.00 89.94 86 ILE A N 1
ATOM 663 C CA . ILE A 1 86 ? 7.065 -6.146 1.086 1.00 89.94 86 ILE A CA 1
ATOM 664 C C . ILE A 1 86 ? 7.459 -6.832 2.394 1.00 89.94 86 ILE A C 1
ATOM 666 O O . ILE A 1 86 ? 7.786 -6.177 3.381 1.00 89.94 86 ILE A O 1
ATOM 670 N N . SER A 1 87 ? 7.521 -8.165 2.384 1.00 90.06 87 SER A N 1
ATOM 671 C CA . SER A 1 87 ? 7.995 -8.929 3.533 1.00 90.06 87 SER A CA 1
ATOM 672 C C . SER A 1 87 ? 9.455 -8.620 3.861 1.00 90.06 87 SER A C 1
ATOM 674 O O . SER A 1 87 ? 9.789 -8.430 5.031 1.00 90.06 87 SER A O 1
ATOM 676 N N . ALA A 1 88 ? 10.320 -8.550 2.848 1.00 89.38 88 ALA A N 1
ATOM 677 C CA . ALA A 1 88 ? 11.721 -8.184 3.018 1.00 89.38 88 ALA A CA 1
ATOM 678 C C . ALA A 1 88 ? 11.873 -6.723 3.465 1.00 89.38 88 ALA A C 1
ATOM 680 O O . ALA A 1 88 ? 12.648 -6.451 4.382 1.00 89.38 88 ALA A O 1
ATOM 681 N N . ALA A 1 89 ? 11.095 -5.812 2.879 1.00 90.31 89 ALA A N 1
ATOM 682 C CA . ALA A 1 89 ? 11.121 -4.390 3.197 1.00 90.31 89 ALA A CA 1
ATOM 683 C C . ALA A 1 89 ? 10.708 -4.127 4.657 1.00 90.31 89 ALA A C 1
ATOM 685 O O . ALA A 1 89 ? 11.413 -3.440 5.394 1.00 90.31 89 ALA A O 1
ATOM 686 N N . VAL A 1 90 ? 9.647 -4.781 5.138 1.00 91.81 90 VAL A N 1
ATOM 687 C CA . VAL A 1 90 ? 9.214 -4.684 6.542 1.00 91.81 90 VAL A CA 1
ATOM 688 C C . VAL A 1 90 ? 10.250 -5.270 7.507 1.00 91.81 90 VAL A C 1
ATOM 690 O O . VAL A 1 90 ? 10.485 -4.710 8.579 1.00 91.81 90 VAL A O 1
ATOM 693 N N . ILE A 1 91 ? 10.904 -6.381 7.149 1.00 90.44 91 ILE A N 1
ATOM 694 C CA . ILE A 1 91 ? 11.991 -6.951 7.964 1.00 90.44 91 ILE A CA 1
ATOM 695 C C . ILE A 1 91 ? 13.176 -5.977 8.031 1.00 90.44 91 ILE A C 1
ATOM 697 O O . ILE A 1 91 ? 13.714 -5.744 9.116 1.00 90.44 91 ILE A O 1
ATOM 701 N N . ALA A 1 92 ? 13.557 -5.373 6.902 1.00 89.50 92 ALA A N 1
ATOM 702 C CA . ALA A 1 92 ? 14.619 -4.369 6.839 1.00 89.50 92 ALA A CA 1
ATOM 703 C C . ALA A 1 92 ? 14.277 -3.117 7.670 1.00 89.50 92 ALA A C 1
ATOM 705 O O . ALA A 1 92 ? 15.136 -2.593 8.383 1.00 89.50 92 ALA A O 1
ATOM 706 N N . GLY A 1 93 ? 13.007 -2.705 7.666 1.00 86.62 93 GLY A N 1
ATOM 707 C CA . GLY A 1 93 ? 12.452 -1.616 8.473 1.00 86.62 93 GLY A CA 1
ATOM 708 C C . GLY A 1 93 ? 12.256 -1.933 9.964 1.00 86.62 93 GLY A C 1
ATOM 709 O O . GLY A 1 93 ? 11.642 -1.151 10.683 1.00 86.62 93 GLY A O 1
ATOM 710 N N . LYS A 1 94 ? 12.803 -3.050 10.472 1.00 87.44 94 LYS A N 1
ATOM 711 C CA . LYS A 1 94 ? 12.703 -3.491 11.881 1.00 87.44 94 LYS A CA 1
ATOM 712 C C . LYS A 1 94 ? 11.276 -3.827 12.336 1.00 87.44 94 LYS A C 1
ATOM 714 O O . LYS A 1 94 ? 10.952 -3.680 13.513 1.00 87.44 94 LYS A O 1
ATOM 719 N N . GLY A 1 95 ? 10.444 -4.326 11.425 1.00 87.75 95 GLY A N 1
ATOM 720 C CA . GLY A 1 95 ? 9.101 -4.832 11.723 1.00 87.75 95 GLY A CA 1
ATOM 721 C C . GLY A 1 95 ? 7.960 -3.956 11.212 1.00 87.75 95 GLY A C 1
ATOM 722 O O . GLY A 1 95 ? 6.814 -4.406 11.237 1.00 87.75 95 GLY A O 1
ATOM 723 N N . PHE A 1 96 ? 8.261 -2.766 10.688 1.00 91.75 96 PHE A N 1
ATOM 724 C CA . PHE A 1 96 ? 7.299 -1.920 9.987 1.00 91.75 96 PHE A CA 1
ATOM 725 C C . PHE A 1 96 ? 7.957 -1.173 8.823 1.00 91.75 96 PHE A C 1
ATOM 727 O O . PHE A 1 96 ? 9.179 -1.062 8.755 1.00 91.75 96 PHE A O 1
ATOM 734 N N . ILE A 1 97 ? 7.139 -0.648 7.917 1.00 93.88 97 ILE A N 1
ATOM 735 C CA . ILE A 1 97 ? 7.560 0.237 6.831 1.00 93.88 97 ILE A CA 1
ATOM 736 C C . ILE A 1 97 ? 6.520 1.335 6.617 1.00 93.88 97 ILE A C 1
ATOM 738 O O . ILE A 1 97 ? 5.324 1.126 6.830 1.00 93.88 97 ILE A O 1
ATOM 742 N N . GLU A 1 98 ? 6.978 2.515 6.214 1.00 93.50 98 GLU A N 1
ATOM 743 C CA . GLU A 1 98 ? 6.097 3.594 5.783 1.00 93.50 98 GLU A CA 1
ATOM 744 C C . GLU A 1 98 ? 5.700 3.378 4.318 1.00 93.50 98 GLU A C 1
ATOM 746 O O . GLU A 1 98 ? 6.543 3.102 3.468 1.00 93.50 98 GLU A O 1
ATOM 751 N N . ALA A 1 99 ? 4.411 3.506 4.019 1.00 93.56 99 ALA A N 1
ATOM 752 C CA . ALA A 1 99 ? 3.883 3.385 2.671 1.00 93.56 99 ALA A CA 1
ATOM 753 C C . ALA A 1 99 ? 2.961 4.565 2.356 1.00 93.56 99 ALA A C 1
ATOM 755 O O . ALA A 1 99 ? 2.181 5.014 3.198 1.00 93.56 99 ALA A O 1
ATOM 756 N N . ARG A 1 100 ? 3.019 5.069 1.127 1.00 95.00 100 ARG A N 1
ATOM 757 C CA . ARG A 1 100 ? 2.194 6.182 0.657 1.00 95.00 100 ARG A CA 1
ATOM 758 C C . ARG A 1 100 ? 1.099 5.676 -0.268 1.00 95.00 100 ARG A C 1
ATOM 760 O O . ARG A 1 100 ? 1.359 4.913 -1.192 1.00 95.00 100 ARG A O 1
ATOM 767 N N . VAL A 1 101 ? -0.121 6.150 -0.054 1.00 94.12 101 VAL A N 1
ATOM 768 C CA . VAL A 1 101 ? -1.287 5.799 -0.869 1.00 94.12 101 VAL A CA 1
ATOM 769 C C . VAL A 1 101 ? -1.163 6.445 -2.244 1.00 94.12 101 VAL A C 1
ATOM 771 O O . VAL A 1 101 ? -1.176 7.673 -2.364 1.00 94.12 101 VAL A O 1
ATOM 774 N N . THR A 1 102 ? -1.066 5.625 -3.284 1.00 93.88 102 THR A N 1
ATOM 775 C CA . THR A 1 102 ? -0.958 6.062 -4.684 1.00 93.88 102 THR A CA 1
ATOM 776 C C . THR A 1 102 ? -2.275 5.936 -5.433 1.00 93.88 102 THR A C 1
ATOM 778 O O . THR A 1 102 ? -2.519 6.702 -6.365 1.00 93.88 102 THR A O 1
ATOM 781 N N . HIS A 1 103 ? -3.142 5.015 -5.012 1.00 93.38 103 HIS A N 1
ATOM 782 C CA . HIS A 1 103 ? -4.462 4.824 -5.595 1.00 93.38 103 HIS A CA 1
ATOM 783 C C . HIS A 1 103 ? -5.487 4.420 -4.531 1.00 93.38 103 HIS A C 1
ATOM 785 O O . HIS A 1 103 ? -5.165 3.712 -3.581 1.00 93.38 103 HIS A O 1
ATOM 791 N N . VAL A 1 104 ? -6.737 4.850 -4.703 1.00 92.88 104 VAL A N 1
ATOM 792 C CA . VAL A 1 104 ? -7.878 4.373 -3.913 1.00 92.88 104 VAL A CA 1
ATOM 793 C C . VAL A 1 104 ? -8.910 3.851 -4.898 1.00 92.88 104 VAL A C 1
ATOM 795 O O . VAL A 1 104 ? -9.312 4.574 -5.811 1.00 92.88 104 VAL A O 1
ATOM 798 N N . GLY A 1 105 ? -9.307 2.593 -4.724 1.00 89.50 105 GLY A N 1
ATOM 799 C CA . GLY A 1 105 ? -10.265 1.925 -5.588 1.00 89.50 105 GLY A CA 1
ATOM 800 C C . GLY A 1 105 ? -11.607 2.650 -5.596 1.00 89.50 105 GLY A C 1
ATOM 801 O O . GLY A 1 105 ? -12.034 3.227 -4.596 1.00 89.50 105 GLY A O 1
ATOM 802 N N . LEU A 1 106 ? -12.299 2.593 -6.734 1.00 88.19 106 LEU A N 1
ATOM 803 C CA . LEU A 1 106 ? -13.556 3.316 -6.959 1.00 88.19 106 LEU A CA 1
ATOM 804 C C . LEU A 1 106 ? -14.629 3.011 -5.901 1.00 88.19 106 LEU A C 1
ATOM 806 O O . LEU A 1 106 ? -15.413 3.887 -5.543 1.00 88.19 106 LEU A O 1
ATOM 810 N N . PHE A 1 107 ? -14.662 1.773 -5.408 1.00 86.62 107 PHE A N 1
ATOM 811 C CA . PHE A 1 107 ? -15.633 1.319 -4.412 1.00 86.62 107 PHE A CA 1
ATOM 812 C C . PHE A 1 107 ? -15.174 1.551 -2.965 1.00 86.62 107 PHE A C 1
ATOM 814 O O . PHE A 1 107 ? -15.945 1.309 -2.039 1.00 86.62 107 PHE A O 1
ATOM 821 N N . GLY A 1 108 ? -13.946 2.040 -2.760 1.00 84.81 108 GLY A N 1
ATOM 822 C CA . GLY A 1 108 ? -13.372 2.296 -1.437 1.00 84.81 108 GLY A CA 1
ATOM 823 C C . GLY A 1 108 ? -13.098 1.037 -0.608 1.00 84.81 108 GLY A C 1
ATOM 824 O O . GLY A 1 108 ? -12.931 1.132 0.603 1.00 84.81 108 GLY A O 1
ATOM 825 N N . ASP A 1 109 ? -13.071 -0.133 -1.240 1.00 91.38 109 ASP A N 1
ATOM 826 C CA . ASP A 1 109 ? -12.760 -1.433 -0.637 1.00 91.38 109 ASP A CA 1
ATOM 827 C C . ASP A 1 109 ? -11.272 -1.794 -0.736 1.00 91.38 109 ASP A C 1
ATOM 829 O O . ASP A 1 109 ? -10.780 -2.658 -0.012 1.00 91.38 109 ASP A O 1
ATOM 833 N N . THR A 1 110 ? -10.548 -1.119 -1.623 1.00 93.50 110 THR A N 1
ATOM 834 C CA . THR A 1 110 ? -9.150 -1.383 -1.941 1.00 93.50 110 THR A CA 1
ATOM 835 C C . THR A 1 110 ? -8.370 -0.081 -2.077 1.00 93.50 110 THR A C 1
ATOM 837 O O . THR A 1 110 ? -8.908 0.956 -2.470 1.00 93.50 110 THR A O 1
ATOM 840 N N . ALA A 1 111 ? -7.084 -0.124 -1.750 1.00 93.94 111 ALA A N 1
ATOM 841 C CA . ALA A 1 111 ? -6.136 0.951 -2.017 1.00 93.94 111 ALA A CA 1
ATOM 842 C C . ALA A 1 111 ? -4.809 0.364 -2.488 1.00 93.94 111 ALA A C 1
ATOM 844 O O . ALA A 1 111 ? -4.443 -0.737 -2.092 1.00 93.94 111 ALA A O 1
ATOM 845 N N . GLU A 1 112 ? -4.070 1.104 -3.301 1.00 93.44 112 GLU A N 1
ATOM 846 C CA . GLU A 1 112 ? -2.683 0.776 -3.613 1.00 93.44 112 GLU A CA 1
ATOM 847 C C . GLU A 1 112 ? -1.766 1.691 -2.816 1.00 93.44 112 GLU A C 1
ATOM 849 O O . GLU A 1 112 ? -1.983 2.908 -2.730 1.00 93.44 112 GLU A O 1
ATOM 854 N N . VAL A 1 113 ? -0.741 1.087 -2.226 1.00 93.25 113 VAL A N 1
ATOM 855 C CA . VAL A 1 113 ? 0.294 1.791 -1.479 1.00 93.25 113 VAL A CA 1
ATOM 856 C C . VAL A 1 113 ? 1.655 1.479 -2.075 1.00 93.25 113 VAL A C 1
ATOM 858 O O . VAL A 1 113 ? 1.931 0.338 -2.439 1.00 93.25 113 VAL A O 1
ATOM 861 N N . ASN A 1 114 ? 2.496 2.500 -2.168 1.00 93.50 114 ASN A N 1
ATOM 862 C CA . ASN A 1 114 ? 3.885 2.383 -2.583 1.00 93.50 114 ASN A CA 1
ATOM 863 C C . ASN A 1 114 ? 4.795 2.546 -1.363 1.00 93.50 114 ASN A C 1
ATOM 865 O O . ASN A 1 114 ? 4.522 3.396 -0.513 1.00 93.50 114 ASN A O 1
ATOM 869 N N . PHE A 1 115 ? 5.855 1.754 -1.278 1.00 89.25 115 PHE A N 1
ATOM 870 C CA . PHE A 1 115 ? 6.829 1.784 -0.184 1.00 89.25 115 PHE A CA 1
ATOM 871 C C . PHE A 1 115 ? 8.257 1.838 -0.741 1.00 89.25 115 PHE A C 1
ATOM 873 O O . PHE A 1 115 ? 8.480 1.471 -1.892 1.00 89.25 115 PHE A O 1
ATOM 880 N N . GLU A 1 116 ? 9.202 2.338 0.058 1.00 79.38 116 GLU A N 1
ATOM 881 C CA . GLU A 1 116 ? 10.627 2.476 -0.307 1.00 79.38 116 GLU A CA 1
ATOM 882 C C . GLU A 1 116 ? 11.524 1.472 0.422 1.00 79.38 116 GLU A C 1
ATOM 884 O O . GLU A 1 116 ? 11.315 1.254 1.637 1.00 79.38 116 GLU A O 1
#

Secondary structure (DSSP, 8-state):
--HHHHHHHS-S-HHHHHHH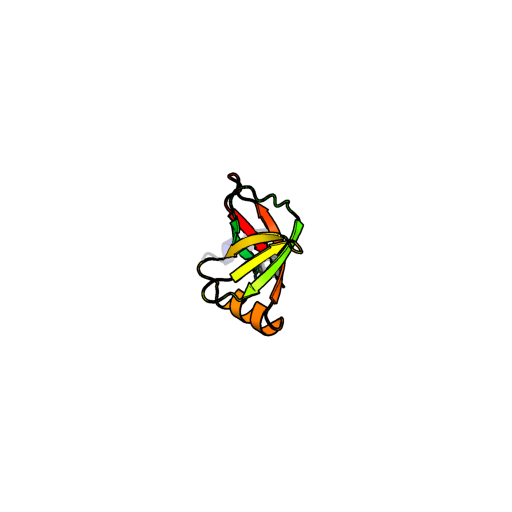HHHHHTSPPTT---------EEEEEEPTT----TT-EEEEEE-SSSEEEEETTEEEEEESS--HHHHHHHHHTT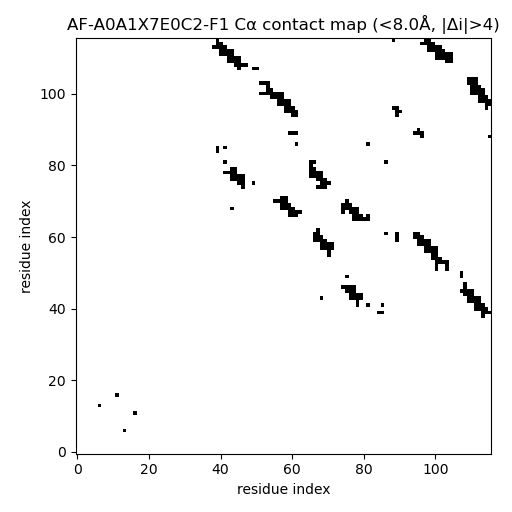TEEEEEEEEE-TTSSEEEEEE-

Mean predicted aligned error: 13.06 Å

Sequence (116 aa):
MGLDYIRSNTGKPWKKRWNGGLDRLKRPTLFDLSITETSHSVTVELAPGTRLNLGDTCIVERGSDDFAVTKGLLPVGRIRNPSSEISAAVIAGKGFIEARVTHVGLFGDTAEVNFE

Nearest PDB structures (foldseek):
  6l8n-assembly1_A  TM=7.232E-01  e=4.060E-01  Kluyveromyces lactis NRRL Y-1140
  4bwy-assembly2_E  TM=3.605E-01  e=1.443E+00  Pseudomonas phage phi8
  1ex4-assembly1_A  TM=2.458E-01  e=4.112E+00  Human immunodeficiency virus 1
  6vdk-assembly1_C  TM=2.571E-01  e=8.897E+00  Human immunodeficiency virus 1

Solvent-accessible surface area (backbone atoms only — not comparable to full-atom values): 6861 Å² total; per-residue (Å²): 141,62,68,67,60,57,66,70,73,61,90,60,64,63,68,62,54,51,49,54,49,53,56,53,72,73,44,89,50,94,83,64,68,76,81,78,70,84,73,54,65,46,64,31,42,38,39,92,91,54,87,85,56,75,69,40,66,31,40,39,31,73,52,94,92,42,34,40,29,23,45,84,91,42,84,36,32,33,25,73,84,72,52,72,63,61,54,50,47,20,57,74,52,76,48,31,37,64,26,34,27,74,43,68,40,95,84,53,50,34,30,32,30,37,50,128

Organism: NCBI:txid464029

pLDDT: mean 81.49, std 13.33, range [50.97, 95.0]

Foldseek 3Di:
DPPVVCVPPPPDHVVVVVVVVVVVVVDDDPVNPPPVDPFQKAKWFFDPPADDDAFQKWKWFDDDQWIWIGRVPHGTTIGPPDDVVVVVVCVVVVGMFIWGWHAADPVNRMTMTTTD